Protein AF-A0A1X7TIE9-F1 (afdb_monomer_lite)

Structure (mmCIF, N/CA/C/O backbone):
data_AF-A0A1X7TIE9-F1
#
_entry.id   AF-A0A1X7TIE9-F1
#
loop_
_atom_site.group_PDB
_atom_site.id
_atom_site.type_symbol
_atom_site.label_atom_id
_atom_site.label_alt_id
_atom_site.label_comp_id
_atom_site.label_asym_id
_atom_site.label_entity_id
_atom_site.label_seq_id
_atom_site.pdbx_PDB_ins_code
_atom_site.Cartn_x
_atom_site.Cartn_y
_atom_site.Cartn_z
_atom_site.occupancy
_atom_site.B_iso_or_equiv
_atom_site.auth_seq_id
_atom_site.auth_comp_id
_atom_site.auth_asym_id
_atom_site.auth_atom_id
_atom_site.pdbx_PDB_model_num
ATOM 1 N N . MET A 1 1 ? 59.641 21.754 -3.558 1.00 53.19 1 MET A N 1
ATOM 2 C CA . MET A 1 1 ? 58.951 20.503 -3.156 1.00 53.19 1 MET A CA 1
ATOM 3 C C . MET A 1 1 ? 57.444 20.653 -2.911 1.00 53.19 1 MET A C 1
ATOM 5 O O . MET A 1 1 ? 56.717 19.746 -3.273 1.00 53.19 1 MET A O 1
ATOM 9 N N . ARG A 1 2 ? 56.920 21.772 -2.372 1.00 56.47 2 ARG A N 1
ATOM 10 C CA . ARG A 1 2 ? 55.459 21.944 -2.171 1.00 56.47 2 ARG A CA 1
ATOM 11 C C . ARG A 1 2 ? 54.635 22.122 -3.465 1.00 56.47 2 ARG A C 1
ATOM 13 O O . ARG A 1 2 ? 53.551 21.568 -3.560 1.00 56.47 2 ARG A O 1
ATOM 20 N N . ARG A 1 3 ? 55.144 22.830 -4.488 1.00 57.09 3 ARG A N 1
ATOM 21 C CA . ARG A 1 3 ? 54.420 23.076 -5.764 1.00 57.09 3 ARG A CA 1
ATOM 22 C C . ARG A 1 3 ? 54.223 21.818 -6.626 1.00 57.09 3 ARG A C 1
ATOM 24 O O . ARG A 1 3 ? 53.176 21.669 -7.242 1.00 57.09 3 ARG A O 1
ATOM 31 N N . THR A 1 4 ? 55.190 20.900 -6.624 1.00 56.81 4 THR A N 1
ATOM 32 C CA . THR A 1 4 ? 55.089 19.604 -7.323 1.00 56.81 4 THR A CA 1
ATOM 33 C C . THR A 1 4 ? 54.071 18.677 -6.655 1.00 56.81 4 THR A C 1
ATOM 35 O O . THR A 1 4 ? 53.399 17.915 -7.340 1.00 56.81 4 THR A O 1
ATOM 38 N N . PHE A 1 5 ? 53.890 18.806 -5.336 1.00 63.88 5 PHE A N 1
ATOM 39 C CA . PHE A 1 5 ? 52.891 18.059 -4.570 1.00 63.88 5 PHE A CA 1
ATOM 40 C C . PHE A 1 5 ? 51.453 18.477 -4.923 1.00 63.88 5 PHE A C 1
ATOM 42 O O . PHE A 1 5 ? 50.612 17.621 -5.171 1.00 63.88 5 PHE A O 1
ATOM 49 N N . TYR A 1 6 ? 51.181 19.786 -5.034 1.00 68.69 6 TYR A N 1
ATOM 50 C CA . TYR A 1 6 ? 49.866 20.294 -5.459 1.00 68.69 6 TYR A CA 1
ATOM 51 C C . TYR A 1 6 ? 49.535 19.945 -6.913 1.00 68.69 6 TYR A C 1
ATOM 53 O O . TYR A 1 6 ? 48.394 19.612 -7.218 1.00 68.69 6 TYR A O 1
ATOM 61 N N . SER A 1 7 ? 50.531 19.977 -7.804 1.00 70.69 7 SER A N 1
ATOM 62 C CA . SER A 1 7 ? 50.362 19.554 -9.199 1.00 70.69 7 SER A CA 1
ATOM 63 C C . SER A 1 7 ? 50.039 18.060 -9.311 1.00 70.69 7 SER A C 1
ATOM 65 O O . SER A 1 7 ? 49.149 17.698 -10.078 1.00 70.69 7 SER A O 1
ATOM 67 N N . GLY A 1 8 ? 50.690 17.208 -8.510 1.00 74.94 8 GLY A N 1
ATOM 68 C CA . GLY A 1 8 ? 50.363 15.782 -8.429 1.00 74.94 8 GLY A CA 1
ATOM 69 C C . GLY A 1 8 ? 48.968 15.525 -7.853 1.00 74.94 8 GLY A C 1
ATOM 70 O O . GLY A 1 8 ? 48.217 14.727 -8.405 1.00 74.94 8 GLY A O 1
ATOM 71 N N . LEU A 1 9 ? 48.578 16.252 -6.800 1.00 77.88 9 LEU A N 1
ATOM 72 C CA . LEU A 1 9 ? 47.252 16.135 -6.184 1.00 77.88 9 LEU A CA 1
ATOM 73 C C . LEU A 1 9 ? 46.127 16.543 -7.152 1.00 77.88 9 LEU A C 1
ATOM 75 O O . LEU A 1 9 ? 45.115 15.853 -7.251 1.00 77.88 9 LEU A O 1
ATOM 79 N N . LEU A 1 10 ? 46.322 17.634 -7.901 1.00 77.81 10 LEU A N 1
ATOM 80 C CA . LEU A 1 10 ? 45.382 18.090 -8.927 1.00 77.81 10 LEU A CA 1
ATOM 81 C C . LEU A 1 10 ? 45.243 17.073 -10.064 1.00 77.81 10 LEU A C 1
ATOM 83 O O . LEU A 1 10 ? 44.128 16.838 -10.518 1.00 77.81 10 LEU A O 1
ATOM 87 N N . LEU A 1 11 ? 46.339 16.430 -10.485 1.00 76.12 11 LEU A N 1
ATOM 88 C CA . LEU A 1 11 ? 46.313 15.379 -11.506 1.00 76.12 11 LEU A CA 1
ATOM 89 C C . LEU A 1 11 ? 45.543 14.134 -11.026 1.00 76.12 11 LEU A C 1
ATOM 91 O O . LEU A 1 11 ? 44.748 13.570 -11.776 1.00 76.12 11 LEU A O 1
ATOM 95 N N . VAL A 1 12 ? 45.732 13.733 -9.765 1.00 77.31 12 VAL A N 1
ATOM 96 C CA . VAL A 1 12 ? 45.018 12.600 -9.148 1.00 77.31 12 VAL A CA 1
ATOM 97 C C . VAL A 1 12 ? 43.523 12.897 -9.000 1.00 77.31 12 VAL A C 1
ATOM 99 O O . VAL A 1 12 ? 42.702 12.048 -9.342 1.00 77.31 12 VAL A O 1
ATOM 102 N N . LEU A 1 13 ? 43.149 14.108 -8.577 1.00 73.38 13 LEU A N 1
ATOM 103 C CA . LEU A 1 13 ? 41.749 14.557 -8.532 1.00 73.38 13 LEU A CA 1
ATOM 104 C C . LEU A 1 13 ? 41.106 14.585 -9.932 1.00 73.38 13 LEU A C 1
ATOM 106 O O . LEU A 1 13 ? 39.947 14.193 -10.094 1.00 73.38 13 LEU A O 1
ATOM 110 N N . TRP A 1 14 ? 41.862 14.974 -10.963 1.00 72.19 14 TRP A N 1
ATOM 111 C CA . TRP A 1 14 ? 41.403 14.947 -12.357 1.00 72.19 14 TRP A CA 1
ATOM 112 C C . TRP A 1 14 ? 41.161 13.520 -12.872 1.00 72.19 14 TRP A C 1
ATOM 114 O O . TRP A 1 14 ? 40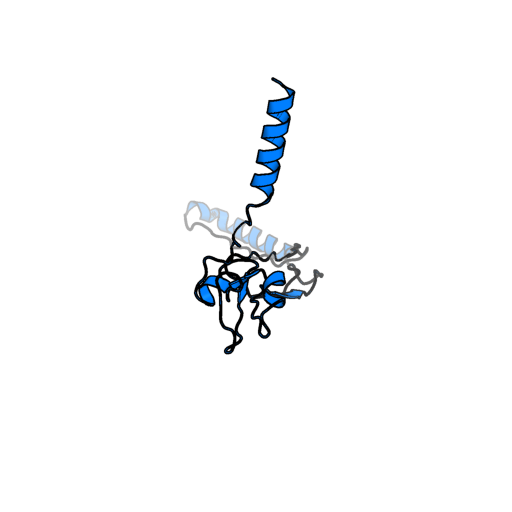.169 13.268 -13.557 1.00 72.19 14 TRP A O 1
ATOM 124 N N . LEU A 1 15 ? 42.032 12.572 -12.511 1.00 65.81 15 LEU A N 1
ATOM 125 C CA . LEU A 1 15 ? 41.890 11.155 -12.863 1.00 65.81 15 LEU A CA 1
ATOM 126 C C . LEU A 1 15 ? 40.741 10.479 -12.099 1.00 65.81 15 LEU A C 1
ATOM 128 O O . LEU A 1 15 ? 39.973 9.727 -12.698 1.00 65.81 15 LEU A O 1
ATOM 132 N N . ALA A 1 16 ? 40.559 10.792 -10.813 1.00 64.50 16 ALA A N 1
ATOM 133 C CA . ALA A 1 16 ? 39.455 10.267 -10.003 1.00 64.50 16 ALA A CA 1
ATOM 134 C C . ALA A 1 16 ? 38.075 10.717 -10.522 1.00 64.50 16 ALA A C 1
ATOM 136 O O . ALA A 1 16 ? 37.108 9.963 -10.454 1.00 64.50 16 ALA A O 1
ATOM 137 N N . SER A 1 17 ? 37.996 11.903 -11.137 1.00 60.62 17 SER A N 1
ATOM 138 C CA . SER A 1 17 ? 36.767 12.437 -11.749 1.00 60.62 17 SER A CA 1
ATOM 139 C C . SER A 1 17 ? 36.294 11.652 -12.987 1.00 60.62 17 SER A C 1
ATOM 141 O O . SER A 1 17 ? 35.183 11.866 -13.469 1.00 60.62 17 SER A O 1
ATOM 143 N N . LYS A 1 18 ? 37.130 10.764 -13.548 1.00 56.97 18 LYS A N 1
ATOM 144 C CA . LYS A 1 18 ? 36.823 9.981 -14.760 1.00 56.97 18 LYS A CA 1
ATOM 145 C C . LYS A 1 18 ? 36.290 8.575 -14.472 1.00 56.97 18 LYS A C 1
ATOM 147 O O . LYS A 1 18 ? 35.986 7.852 -15.423 1.00 56.97 18 LYS A O 1
ATOM 152 N N . ILE A 1 19 ? 36.139 8.180 -13.208 1.00 57.44 19 ILE A N 1
ATOM 153 C CA . ILE A 1 19 ? 35.517 6.900 -12.857 1.00 57.44 19 ILE A CA 1
ATOM 154 C C . ILE A 1 19 ? 34.011 7.026 -13.114 1.00 57.44 19 ILE A C 1
ATOM 156 O O . ILE A 1 19 ? 33.269 7.584 -12.309 1.00 57.44 19 ILE A O 1
ATOM 160 N N . LYS A 1 20 ? 33.547 6.521 -14.263 1.00 59.75 20 LYS A N 1
ATOM 161 C CA . LYS A 1 20 ? 32.115 6.290 -14.477 1.00 59.75 20 LYS A CA 1
ATOM 162 C C . LYS A 1 20 ? 31.693 5.181 -13.523 1.00 59.75 20 LYS A C 1
ATOM 164 O O . LYS A 1 20 ? 32.050 4.025 -13.736 1.00 59.75 20 LYS A O 1
ATOM 169 N N . ALA A 1 21 ? 30.962 5.543 -12.474 1.00 64.56 21 ALA A N 1
ATOM 170 C CA . ALA A 1 21 ? 30.274 4.566 -11.650 1.00 64.56 21 ALA A CA 1
ATOM 171 C C . ALA A 1 21 ? 29.378 3.718 -12.562 1.00 64.56 21 ALA A C 1
ATOM 173 O O . ALA A 1 21 ? 28.602 4.253 -13.358 1.00 64.56 21 ALA A O 1
ATOM 174 N N . GLN A 1 22 ? 29.547 2.400 -12.497 1.00 72.50 22 GLN A N 1
ATOM 175 C CA . GLN A 1 22 ? 28.665 1.477 -13.192 1.00 72.50 22 GLN A CA 1
ATOM 176 C C . GLN A 1 22 ? 27.265 1.585 -12.579 1.00 72.50 22 GLN A C 1
ATOM 178 O O . GLN A 1 22 ? 27.139 1.744 -11.363 1.00 72.50 22 GLN A O 1
ATOM 183 N N . SER A 1 23 ? 26.220 1.565 -13.412 1.00 83.62 23 SER A N 1
ATOM 184 C CA . SER A 1 23 ? 24.861 1.749 -12.911 1.00 83.62 23 SER A CA 1
ATOM 185 C C . SER A 1 23 ? 24.484 0.608 -11.960 1.00 83.62 23 SER A C 1
ATOM 187 O O . SER A 1 23 ? 24.849 -0.545 -12.211 1.00 83.62 23 SER A O 1
ATOM 189 N N . PRO A 1 24 ? 23.723 0.884 -10.886 1.00 86.69 24 PRO A N 1
ATOM 190 C CA . PRO A 1 24 ? 23.253 -0.157 -9.970 1.00 86.69 24 PRO A CA 1
ATOM 191 C C . PRO A 1 24 ? 22.340 -1.180 -10.669 1.00 86.69 24 PRO A C 1
ATOM 193 O O . PRO A 1 24 ? 22.178 -2.289 -10.179 1.00 86.69 24 PRO A O 1
ATOM 196 N N . CYS A 1 25 ? 21.796 -0.826 -11.839 1.00 91.50 25 CYS A N 1
ATOM 197 C CA . CYS A 1 25 ? 20.970 -1.674 -12.698 1.00 91.50 25 CYS A CA 1
ATOM 198 C C . CYS A 1 25 ? 21.776 -2.689 -13.531 1.00 91.50 25 CYS A C 1
ATOM 200 O O . CYS A 1 25 ? 21.204 -3.612 -14.104 1.00 91.50 25 CYS A O 1
ATOM 202 N N . SER A 1 26 ? 23.103 -2.528 -13.621 1.00 84.75 26 SER A N 1
ATOM 203 C CA . SER A 1 26 ? 23.963 -3.296 -14.534 1.00 84.75 26 SER A CA 1
ATOM 204 C C . SER A 1 26 ? 24.112 -4.783 -14.183 1.00 84.75 26 SER A C 1
ATOM 206 O O . SER A 1 26 ? 24.635 -5.542 -14.997 1.00 84.75 26 SER A O 1
ATOM 208 N N . SER A 1 27 ? 23.717 -5.202 -12.978 1.00 84.81 27 SER A N 1
ATOM 209 C CA . SER A 1 27 ? 23.809 -6.596 -12.523 1.00 84.81 27 SER A CA 1
ATOM 210 C C . SER A 1 27 ? 22.672 -7.481 -13.037 1.00 84.81 27 SER A C 1
ATOM 212 O O . SER A 1 27 ? 22.818 -8.701 -13.031 1.00 84.81 27 SER A O 1
ATOM 214 N N . ALA A 1 28 ? 21.561 -6.890 -13.488 1.00 91.56 28 ALA A N 1
ATOM 215 C CA . ALA A 1 28 ? 20.393 -7.625 -13.951 1.00 91.56 28 ALA A CA 1
ATOM 216 C C . ALA A 1 28 ? 20.537 -8.072 -15.411 1.00 91.56 28 ALA A C 1
ATOM 218 O O . ALA A 1 28 ? 20.766 -7.267 -16.319 1.00 91.56 28 ALA A O 1
ATOM 219 N N . THR A 1 29 ? 20.333 -9.364 -15.644 1.00 90.12 29 THR A N 1
ATOM 220 C CA . THR A 1 29 ? 20.353 -9.986 -16.976 1.00 90.12 29 THR A CA 1
ATOM 221 C C . THR A 1 29 ? 18.953 -10.308 -17.491 1.00 90.12 29 THR A C 1
ATOM 223 O O . THR A 1 29 ? 18.730 -10.341 -18.704 1.00 90.12 29 THR A O 1
ATOM 226 N N . THR A 1 30 ? 17.995 -10.488 -16.579 1.00 93.81 30 THR A N 1
ATOM 227 C CA . THR A 1 30 ? 16.586 -10.760 -16.885 1.00 93.81 30 THR A CA 1
ATOM 228 C C . THR A 1 30 ? 15.681 -9.596 -16.476 1.00 93.81 30 THR A C 1
ATOM 230 O O . THR A 1 30 ? 16.049 -8.749 -15.659 1.00 93.81 30 THR A O 1
ATOM 233 N N . CYS A 1 31 ? 14.466 -9.552 -17.035 1.00 93.25 31 CYS A N 1
ATOM 234 C CA . CYS A 1 31 ? 13.475 -8.532 -16.681 1.00 93.25 31 CYS A CA 1
ATOM 235 C C . CYS A 1 31 ? 13.105 -8.585 -15.188 1.00 93.25 31 CYS A C 1
ATOM 237 O O . CYS A 1 31 ? 13.123 -7.556 -14.523 1.00 93.25 31 CYS A O 1
ATOM 239 N N . ASN A 1 32 ? 12.882 -9.782 -14.635 1.00 92.19 32 ASN A N 1
ATOM 240 C CA . ASN A 1 32 ? 12.536 -9.962 -13.222 1.00 92.19 32 ASN A CA 1
ATOM 241 C C . ASN A 1 32 ? 13.644 -9.485 -12.273 1.00 92.19 32 ASN A C 1
ATOM 243 O O . ASN A 1 32 ? 13.347 -8.828 -11.278 1.00 92.19 32 ASN A O 1
ATOM 247 N N . GLU A 1 33 ? 14.912 -9.763 -12.593 1.00 93.12 33 GLU A N 1
ATOM 248 C CA . GLU A 1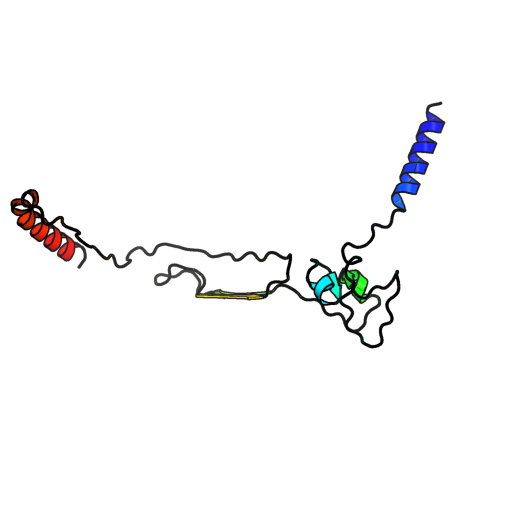 33 ? 16.049 -9.215 -11.841 1.00 93.12 33 GLU A CA 1
ATOM 249 C C . GLU A 1 33 ? 16.063 -7.686 -11.901 1.00 93.12 33 GLU A C 1
ATOM 251 O O . GLU A 1 33 ? 16.272 -7.034 -10.883 1.00 93.12 33 GLU A O 1
ATOM 256 N N . CYS A 1 34 ? 15.781 -7.104 -13.070 1.00 93.94 34 CYS A N 1
ATOM 257 C CA . CYS A 1 34 ? 15.740 -5.654 -13.242 1.00 93.94 34 CYS A CA 1
ATOM 258 C C . CYS A 1 34 ? 14.624 -4.999 -12.415 1.00 93.94 34 CYS A C 1
ATOM 260 O O . CYS A 1 34 ? 14.841 -3.974 -11.766 1.00 93.94 34 CYS A O 1
ATOM 262 N N . TYR A 1 35 ? 13.434 -5.604 -12.397 1.00 92.19 35 TYR A N 1
ATOM 263 C CA . TYR A 1 35 ? 12.294 -5.108 -11.627 1.00 92.19 35 TYR A CA 1
ATOM 264 C C . TYR A 1 35 ? 12.530 -5.158 -10.115 1.00 92.19 35 TYR A C 1
ATOM 266 O O . TYR A 1 35 ? 11.976 -4.338 -9.387 1.00 92.19 35 TYR A O 1
ATOM 274 N N . ALA A 1 36 ? 13.371 -6.076 -9.638 1.00 90.81 36 ALA A N 1
ATOM 275 C CA . ALA A 1 36 ? 13.733 -6.165 -8.226 1.00 90.81 36 ALA A CA 1
ATOM 276 C C . ALA A 1 36 ? 14.704 -5.065 -7.766 1.00 90.81 36 ALA A C 1
ATOM 278 O O . ALA A 1 36 ? 14.892 -4.885 -6.563 1.00 90.81 36 ALA A O 1
ATOM 279 N N . ILE A 1 37 ? 15.321 -4.330 -8.699 1.00 91.00 37 ILE A N 1
ATOM 280 C CA . ILE A 1 37 ? 16.235 -3.232 -8.381 1.00 91.00 37 ILE A CA 1
ATOM 281 C C . ILE A 1 37 ? 15.448 -1.912 -8.400 1.00 91.00 37 ILE A C 1
ATOM 283 O O . ILE A 1 37 ? 14.879 -1.561 -9.441 1.00 91.00 37 ILE A O 1
ATOM 287 N N . PRO A 1 38 ? 15.413 -1.151 -7.291 1.00 89.00 38 PRO A N 1
ATOM 288 C CA . PRO A 1 38 ? 14.746 0.149 -7.245 1.00 89.00 38 PRO A CA 1
ATOM 289 C C . PRO A 1 38 ? 15.306 1.133 -8.281 1.00 89.00 38 PRO A C 1
ATOM 291 O O . PRO A 1 38 ? 16.508 1.145 -8.550 1.00 89.00 38 PRO A O 1
ATOM 294 N N . ASN A 1 39 ? 14.449 1.999 -8.830 1.00 89.00 39 ASN A N 1
ATOM 295 C CA . ASN A 1 39 ? 14.785 3.031 -9.831 1.00 89.00 39 ASN A CA 1
ATOM 296 C C . ASN A 1 39 ? 15.295 2.534 -11.204 1.00 89.00 39 ASN A C 1
ATOM 298 O O . ASN A 1 39 ? 15.620 3.355 -12.071 1.00 89.00 39 ASN A O 1
ATOM 302 N N . CYS A 1 40 ? 15.353 1.222 -11.434 1.00 92.94 40 CYS A N 1
ATOM 303 C CA . CYS A 1 40 ? 15.695 0.649 -12.735 1.00 92.94 40 CYS A CA 1
ATOM 304 C C . CYS A 1 40 ? 14.445 0.436 -13.596 1.00 92.94 40 CYS A C 1
ATOM 306 O O . CYS A 1 40 ? 13.354 0.181 -13.090 1.00 92.94 40 CYS A O 1
ATOM 308 N N . ALA A 1 41 ? 14.599 0.492 -14.909 1.00 94.94 41 ALA A N 1
ATOM 309 C CA . ALA A 1 41 ? 13.558 0.180 -15.876 1.00 94.94 41 ALA A CA 1
ATOM 310 C C . ALA A 1 41 ? 14.095 -0.814 -16.911 1.00 94.94 41 ALA A C 1
ATOM 312 O O . ALA A 1 41 ? 15.310 -0.963 -17.079 1.00 94.94 41 ALA A O 1
ATOM 313 N N . TRP A 1 42 ? 13.188 -1.500 -17.598 1.00 96.00 42 TRP A N 1
ATOM 314 C CA . TRP A 1 42 ? 13.518 -2.532 -18.573 1.00 96.00 42 TRP A CA 1
ATOM 315 C C . TRP A 1 42 ? 13.127 -2.115 -19.989 1.00 96.00 42 TRP A C 1
ATOM 317 O O . TRP A 1 42 ? 12.038 -1.599 -20.229 1.00 96.00 42 TRP A O 1
ATOM 327 N N . CYS A 1 43 ? 14.004 -2.369 -20.957 1.00 96.12 43 CYS A N 1
ATOM 328 C CA . CYS A 1 43 ? 13.685 -2.218 -22.368 1.00 96.12 43 CYS A CA 1
ATOM 329 C C . CYS A 1 43 ? 13.009 -3.484 -22.902 1.00 96.12 43 CYS A C 1
ATOM 331 O O . CYS A 1 43 ? 13.678 -4.490 -23.173 1.00 96.12 43 CYS A O 1
ATOM 333 N N . ALA A 1 44 ? 11.694 -3.412 -23.096 1.00 96.06 44 ALA A N 1
ATOM 334 C CA . ALA A 1 44 ? 10.860 -4.500 -23.605 1.00 96.06 44 ALA A CA 1
ATOM 335 C C . ALA A 1 44 ? 10.766 -4.536 -25.140 1.00 96.06 44 ALA A C 1
ATOM 337 O O . ALA A 1 44 ? 10.134 -5.425 -25.711 1.00 96.06 44 ALA A O 1
ATOM 338 N N . ASP A 1 45 ? 11.425 -3.597 -25.827 1.00 95.38 45 ASP A N 1
ATOM 339 C CA . ASP A 1 45 ? 11.483 -3.574 -27.286 1.00 95.38 45 ASP A CA 1
ATOM 340 C C . ASP A 1 45 ? 12.142 -4.867 -27.804 1.00 95.38 45 ASP A C 1
ATOM 342 O O . ASP A 1 45 ? 13.296 -5.198 -27.491 1.00 95.38 45 ASP A O 1
ATOM 346 N N . ARG A 1 46 ? 11.380 -5.633 -28.588 1.00 93.25 46 ARG A N 1
ATOM 347 C CA . ARG A 1 46 ? 11.817 -6.915 -29.157 1.00 93.25 46 ARG A CA 1
ATOM 348 C C . ARG A 1 46 ? 12.925 -6.734 -30.192 1.00 93.25 46 ARG A C 1
ATOM 350 O O . ARG A 1 46 ? 13.758 -7.623 -30.329 1.00 93.25 46 ARG A O 1
ATOM 357 N N . ASN A 1 47 ? 12.966 -5.582 -30.859 1.00 93.31 47 ASN A N 1
ATOM 358 C CA . ASN A 1 47 ? 13.957 -5.252 -31.884 1.00 93.31 47 ASN A CA 1
ATOM 359 C C . ASN A 1 47 ? 15.204 -4.569 -31.302 1.00 93.31 47 ASN A C 1
ATOM 361 O O . ASN A 1 47 ? 16.124 -4.213 -32.036 1.00 93.31 47 ASN A O 1
ATOM 365 N N . PHE A 1 48 ? 15.247 -4.368 -29.984 1.00 93.06 48 PHE A N 1
ATOM 366 C CA . PHE A 1 48 ? 16.396 -3.776 -29.319 1.00 93.06 48 PHE A CA 1
ATOM 367 C C . PHE A 1 48 ? 17.542 -4.784 -29.155 1.00 93.06 48 PHE A C 1
ATOM 369 O O . PHE A 1 48 ? 17.358 -5.891 -28.649 1.00 93.06 48 PHE A O 1
ATOM 376 N N . PHE A 1 49 ? 18.757 -4.377 -29.520 1.00 93.06 49 PHE A N 1
ATOM 377 C CA . PHE A 1 49 ? 19.964 -5.188 -29.363 1.00 93.06 49 PHE A CA 1
ATOM 378 C C . PHE A 1 49 ? 20.838 -4.610 -28.239 1.00 93.06 49 PHE A C 1
ATOM 380 O O . PHE A 1 49 ? 21.469 -3.567 -28.447 1.00 93.06 49 PHE A O 1
ATOM 387 N N . PRO A 1 50 ? 20.879 -5.245 -27.049 1.00 91.50 50 PRO A N 1
ATOM 388 C CA . PRO A 1 50 ? 21.636 -4.717 -25.923 1.00 91.50 50 PRO A CA 1
ATOM 389 C C . PRO A 1 50 ? 23.142 -4.740 -26.176 1.00 91.50 50 PRO A C 1
ATOM 391 O O . PRO A 1 50 ? 23.690 -5.692 -26.730 1.00 91.50 50 PRO A O 1
ATOM 394 N N . THR A 1 51 ? 23.828 -3.707 -25.699 1.00 90.44 51 THR A N 1
ATOM 395 C CA . THR A 1 51 ? 25.296 -3.636 -25.669 1.00 90.44 51 THR A CA 1
ATOM 396 C C . THR A 1 51 ? 25.772 -3.270 -24.268 1.00 90.44 51 THR A C 1
ATOM 398 O O . THR A 1 51 ? 24.981 -2.835 -23.437 1.00 90.44 51 THR A O 1
ATOM 401 N N . LYS A 1 52 ? 27.082 -3.361 -23.997 1.00 86.75 52 LYS A N 1
ATOM 402 C CA . LYS A 1 52 ? 27.647 -2.936 -22.699 1.00 86.75 52 LYS A CA 1
ATOM 403 C C . LYS A 1 52 ? 27.317 -1.482 -22.329 1.00 86.75 52 LYS A C 1
ATOM 405 O O . LYS A 1 52 ? 27.280 -1.158 -21.153 1.00 86.75 52 LYS A O 1
ATOM 410 N N . MET A 1 53 ? 27.114 -0.610 -23.322 1.00 88.38 53 MET A N 1
ATOM 411 C CA . MET A 1 53 ? 26.772 0.805 -23.107 1.00 88.38 53 MET A CA 1
ATOM 412 C C . MET A 1 53 ? 25.266 1.078 -23.154 1.00 88.38 53 MET A C 1
ATOM 414 O O . MET A 1 53 ? 24.835 2.151 -22.746 1.00 88.38 53 MET A O 1
ATOM 418 N N . ARG A 1 54 ? 24.483 0.142 -23.699 1.00 91.31 54 ARG A N 1
ATOM 419 C CA . ARG A 1 54 ? 23.024 0.221 -23.824 1.00 91.31 54 ARG A CA 1
ATOM 420 C C . ARG A 1 54 ? 22.420 -1.112 -23.372 1.00 91.31 54 ARG A C 1
ATOM 422 O O . ARG A 1 54 ? 21.990 -1.895 -24.224 1.00 91.31 54 ARG A O 1
ATOM 429 N N . PRO A 1 55 ? 22.493 -1.440 -22.070 1.00 93.88 55 PRO A N 1
ATOM 430 C CA . PRO A 1 55 ? 21.867 -2.645 -21.538 1.00 93.88 55 PRO A CA 1
ATOM 431 C C . PRO A 1 55 ? 20.337 -2.544 -21.618 1.00 93.88 55 PRO A C 1
ATOM 433 O O . PRO A 1 55 ? 19.778 -1.471 -21.826 1.00 93.88 55 PRO A O 1
ATOM 436 N N . ARG A 1 56 ? 19.637 -3.675 -21.458 1.00 95.00 56 ARG A N 1
ATOM 437 C CA . ARG A 1 56 ? 18.166 -3.667 -21.356 1.00 95.00 56 ARG A CA 1
ATOM 438 C C . ARG A 1 56 ? 17.678 -3.126 -20.015 1.00 95.00 56 ARG A C 1
ATOM 440 O O . ARG A 1 56 ? 16.618 -2.517 -19.989 1.00 95.00 56 ARG A O 1
ATOM 447 N N . CYS A 1 57 ? 18.426 -3.354 -18.937 1.00 95.44 57 CYS A N 1
ATOM 448 C CA . CYS A 1 57 ? 18.127 -2.815 -17.617 1.00 95.44 57 CYS A CA 1
ATOM 449 C C . CYS A 1 57 ? 18.971 -1.567 -17.360 1.00 95.44 57 CYS A C 1
ATOM 451 O O . CYS A 1 57 ? 20.199 -1.650 -17.357 1.00 95.44 57 CYS A O 1
ATOM 453 N N . GLU A 1 58 ? 18.333 -0.422 -17.143 1.00 95.06 58 GLU A N 1
ATOM 454 C CA . GLU A 1 58 ? 19.030 0.827 -16.825 1.00 95.06 58 GLU A CA 1
ATOM 455 C C . GLU A 1 58 ? 18.117 1.780 -16.049 1.00 95.06 58 GLU A C 1
ATOM 457 O O . GLU A 1 58 ? 16.897 1.626 -16.041 1.00 95.06 58 GLU A O 1
ATOM 462 N N . ILE A 1 59 ? 18.700 2.787 -15.402 1.00 92.94 59 ILE A N 1
ATOM 463 C CA . ILE A 1 59 ? 17.968 3.874 -14.751 1.00 92.94 59 ILE A CA 1
ATOM 464 C C . ILE A 1 59 ? 16.976 4.494 -15.743 1.00 92.94 59 ILE A C 1
ATOM 466 O O . ILE A 1 59 ? 17.354 4.866 -16.861 1.00 92.94 59 ILE A O 1
ATOM 470 N N . ARG A 1 60 ? 15.723 4.670 -15.302 1.00 88.62 60 ARG A N 1
ATOM 471 C CA . ARG A 1 60 ? 14.590 5.158 -16.113 1.00 88.62 60 ARG A CA 1
ATOM 472 C C . ARG A 1 60 ? 14.955 6.321 -17.046 1.00 88.62 60 ARG A C 1
ATOM 474 O O . ARG A 1 60 ? 14.697 6.247 -18.241 1.00 88.62 60 ARG A O 1
ATOM 481 N N . GLY A 1 61 ? 15.578 7.377 -16.516 1.00 88.25 61 GLY A N 1
ATOM 482 C CA . GLY A 1 61 ? 15.897 8.586 -17.291 1.00 88.25 61 GLY A CA 1
ATOM 483 C C . GLY A 1 61 ? 16.986 8.406 -18.357 1.00 88.25 61 GLY A C 1
ATOM 484 O O . GLY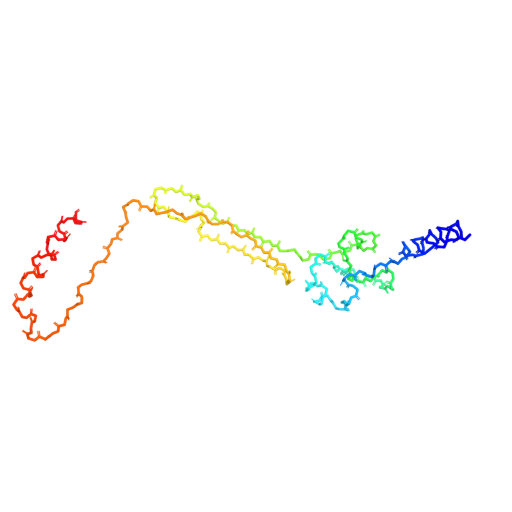 A 1 61 ? 17.011 9.140 -19.341 1.00 88.25 61 GLY A O 1
ATOM 485 N N . ILE A 1 62 ? 17.883 7.430 -18.189 1.00 92.06 62 ILE A N 1
ATOM 486 C CA . ILE A 1 62 ? 18.909 7.104 -19.189 1.00 92.06 62 ILE A CA 1
ATOM 487 C C . ILE A 1 62 ? 18.304 6.189 -20.255 1.00 92.06 62 ILE A C 1
ATOM 489 O O . ILE A 1 62 ? 18.526 6.396 -21.449 1.00 92.06 62 ILE A O 1
ATOM 493 N N . LEU A 1 63 ? 17.515 5.201 -19.833 1.00 92.62 63 LEU A N 1
ATOM 494 C CA . LEU A 1 63 ? 16.923 4.192 -20.706 1.00 92.62 63 LEU A CA 1
ATOM 495 C C . LEU A 1 63 ? 16.039 4.806 -21.806 1.00 92.62 63 LEU A C 1
ATOM 497 O O . LEU A 1 63 ? 16.078 4.363 -22.954 1.00 92.62 63 LEU A O 1
ATOM 501 N N . THR A 1 64 ? 15.315 5.886 -21.491 1.00 90.31 64 THR A N 1
ATOM 502 C CA . THR A 1 64 ? 14.470 6.626 -22.447 1.00 90.31 64 THR A CA 1
ATOM 503 C C . THR A 1 64 ? 15.241 7.263 -23.606 1.00 90.31 64 THR A C 1
ATOM 505 O O . THR A 1 64 ? 14.631 7.649 -24.596 1.00 90.31 64 THR A O 1
ATOM 508 N N . SER A 1 65 ? 16.572 7.381 -23.523 1.00 93.06 65 SER A N 1
ATOM 509 C CA . SER A 1 65 ? 17.388 7.946 -24.610 1.00 93.06 65 SER A CA 1
ATOM 510 C C . SER A 1 65 ? 17.658 6.971 -25.761 1.00 93.06 65 SER A C 1
ATOM 512 O O . SER A 1 65 ? 18.068 7.401 -26.838 1.00 93.06 65 SER A O 1
ATOM 514 N N . TYR A 1 66 ? 17.462 5.664 -25.550 1.00 92.88 66 TYR A N 1
ATOM 515 C CA . TYR A 1 66 ? 17.800 4.646 -26.550 1.00 92.88 66 TYR A CA 1
ATOM 516 C C . TYR A 1 66 ? 16.830 3.461 -26.641 1.00 92.88 66 TYR A C 1
ATOM 518 O O . TYR A 1 66 ? 17.062 2.572 -27.463 1.00 92.88 66 TYR A O 1
ATOM 526 N N . CYS A 1 67 ? 15.777 3.421 -25.824 1.00 94.50 67 CYS A N 1
ATOM 527 C CA . CYS A 1 67 ? 14.743 2.392 -25.870 1.00 94.50 67 CYS A CA 1
ATOM 528 C C . CYS A 1 67 ? 13.371 3.002 -26.188 1.00 94.50 67 CYS A C 1
ATOM 530 O O . CYS A 1 67 ? 12.961 3.964 -25.543 1.00 94.50 67 CYS A O 1
ATOM 532 N N . ASN A 1 68 ? 12.646 2.407 -27.142 1.00 93.19 68 ASN A N 1
ATOM 533 C CA . ASN A 1 68 ? 11.316 2.876 -27.551 1.00 93.19 68 ASN A CA 1
ATOM 534 C C . ASN A 1 68 ? 10.188 2.337 -26.660 1.00 93.19 68 ASN A C 1
ATOM 536 O O . ASN A 1 68 ? 9.179 3.006 -26.462 1.00 93.19 68 ASN A O 1
ATOM 540 N N . VAL A 1 69 ? 10.347 1.114 -26.144 1.00 95.31 69 VAL A N 1
ATOM 541 C CA . VAL A 1 69 ? 9.341 0.421 -25.329 1.00 95.31 69 VAL A CA 1
ATOM 542 C C . VAL A 1 69 ? 9.929 0.182 -23.946 1.00 95.31 69 VAL A C 1
ATOM 544 O O . VAL A 1 69 ? 10.594 -0.827 -23.701 1.00 95.31 69 VAL A O 1
ATOM 547 N N . VAL A 1 70 ? 9.731 1.157 -23.063 1.00 95.00 70 VAL A N 1
ATOM 548 C CA . VAL A 1 70 ? 10.220 1.116 -21.684 1.00 95.00 70 VAL A CA 1
ATOM 549 C C . VAL A 1 70 ? 9.130 0.566 -20.773 1.00 95.00 70 VAL A C 1
ATOM 551 O O . VAL A 1 70 ? 8.052 1.145 -20.664 1.00 95.00 70 VAL A O 1
ATOM 554 N N . GLU A 1 71 ? 9.439 -0.528 -20.090 1.00 94.69 71 GLU A N 1
ATOM 555 C CA . GLU A 1 71 ? 8.647 -1.056 -18.989 1.00 94.69 71 GLU A CA 1
ATOM 556 C C . GLU A 1 71 ? 9.252 -0.599 -17.671 1.00 94.69 71 GLU A C 1
ATOM 558 O O . GLU A 1 71 ? 10.382 -0.944 -17.314 1.00 94.69 71 GLU A O 1
ATOM 563 N N . ASP A 1 72 ? 8.474 0.183 -16.941 1.00 92.12 72 ASP A N 1
ATOM 564 C CA . ASP A 1 72 ? 8.866 0.710 -15.650 1.00 92.12 72 ASP A CA 1
ATOM 565 C C . ASP A 1 72 ? 7.802 0.357 -14.610 1.00 92.12 72 ASP A C 1
ATOM 567 O O . ASP A 1 72 ? 6.724 0.953 -14.571 1.00 92.12 72 ASP A O 1
ATOM 571 N N . ILE A 1 73 ? 8.099 -0.659 -13.795 1.00 90.62 73 ILE A N 1
ATOM 572 C CA . ILE A 1 73 ? 7.212 -1.102 -12.721 1.00 90.62 73 ILE A CA 1
ATOM 573 C C . ILE A 1 73 ? 7.325 -0.104 -11.580 1.00 90.62 73 ILE A C 1
ATOM 575 O O . ILE A 1 73 ? 8.366 -0.001 -10.944 1.00 90.62 73 ILE A O 1
ATOM 579 N N . GLN A 1 74 ? 6.251 0.621 -11.311 1.00 88.44 74 GLN A N 1
ATOM 580 C CA . GLN A 1 74 ? 6.208 1.609 -10.243 1.00 88.44 74 GLN A CA 1
ATOM 581 C C . GLN A 1 74 ? 5.261 1.128 -9.152 1.00 88.44 74 GLN A C 1
ATOM 583 O O . GLN A 1 74 ? 4.180 0.604 -9.438 1.00 88.44 74 GLN A O 1
ATOM 588 N N . SER A 1 75 ? 5.662 1.314 -7.899 1.00 93.00 75 SER A N 1
ATOM 589 C CA . SER A 1 75 ? 4.742 1.125 -6.786 1.00 93.00 75 SER A CA 1
ATOM 590 C C . SER A 1 75 ? 3.588 2.130 -6.886 1.00 93.00 75 SER A C 1
ATOM 592 O O . SER A 1 75 ? 3.789 3.291 -7.243 1.00 93.00 75 SER A O 1
ATOM 594 N N . SER A 1 76 ? 2.371 1.707 -6.560 1.00 93.06 76 SER A N 1
ATOM 595 C CA . SER A 1 76 ? 1.197 2.577 -6.528 1.00 93.06 76 SER A CA 1
ATOM 596 C C . SER A 1 76 ? 0.279 2.216 -5.370 1.00 93.06 76 SER A C 1
ATOM 598 O O . SER A 1 76 ? 0.185 1.063 -4.954 1.00 93.06 76 SER A O 1
ATOM 600 N N . THR A 1 77 ? -0.407 3.226 -4.855 1.00 95.06 77 THR A N 1
ATOM 601 C CA . THR A 1 77 ? -1.309 3.102 -3.716 1.00 95.06 77 THR A CA 1
ATOM 602 C C . THR A 1 77 ? -2.619 3.786 -4.066 1.00 95.06 77 THR A C 1
ATOM 604 O O . THR A 1 77 ? -2.625 4.913 -4.558 1.00 95.06 77 THR A O 1
ATOM 607 N N . THR A 1 78 ? -3.730 3.125 -3.775 1.00 94.94 78 THR A N 1
ATOM 608 C CA . THR A 1 78 ? -5.076 3.692 -3.838 1.00 94.94 78 THR A CA 1
ATOM 609 C C . THR A 1 78 ? -5.703 3.576 -2.457 1.00 94.94 78 THR A C 1
ATOM 611 O O . THR A 1 78 ? -5.751 2.481 -1.898 1.00 94.94 78 THR A O 1
ATOM 614 N N . LEU A 1 79 ? -6.147 4.702 -1.902 1.00 93.88 79 LEU A N 1
ATOM 615 C CA . LEU A 1 79 ? -6.824 4.773 -0.610 1.00 93.88 79 LEU A CA 1
ATOM 616 C C . LEU A 1 79 ? -8.285 5.147 -0.828 1.00 93.88 79 LEU A C 1
ATOM 618 O O . LEU A 1 79 ? -8.577 6.086 -1.567 1.00 93.88 79 LEU A O 1
ATOM 622 N N . GLU A 1 80 ? -9.186 4.433 -0.165 1.00 94.31 80 GLU A N 1
ATOM 623 C CA . GLU A 1 80 ? -10.573 4.862 -0.013 1.00 94.31 80 GLU A CA 1
ATOM 624 C C . GLU A 1 80 ? -10.684 5.654 1.290 1.00 94.31 80 GLU A C 1
ATOM 626 O O . GLU A 1 80 ? -10.777 5.092 2.386 1.00 94.31 80 GLU A O 1
ATOM 631 N N . GLU A 1 81 ? -10.595 6.978 1.161 1.00 91.31 81 GLU A N 1
ATOM 632 C CA . GLU A 1 81 ? -10.701 7.917 2.272 1.00 91.31 81 GLU A CA 1
ATOM 633 C C . GLU A 1 81 ? -12.166 8.263 2.536 1.00 91.31 81 GLU A C 1
ATOM 635 O O . GLU A 1 81 ? -12.862 8.787 1.669 1.00 91.31 81 GLU A O 1
ATOM 640 N N . ASN A 1 82 ? -12.615 8.026 3.767 1.00 86.81 82 ASN A N 1
ATOM 641 C CA . ASN A 1 82 ? -13.929 8.477 4.236 1.00 86.81 82 ASN A CA 1
ATOM 642 C C . ASN A 1 82 ? -13.815 9.709 5.150 1.00 86.81 82 ASN A C 1
ATOM 644 O O . ASN A 1 82 ? -14.826 10.242 5.607 1.00 86.81 82 ASN A O 1
ATOM 648 N N . GLY A 1 83 ? -12.583 10.154 5.438 1.00 84.19 83 GLY A N 1
ATOM 649 C CA . GLY A 1 83 ? -12.299 11.190 6.429 1.00 84.19 83 GLY A CA 1
ATOM 650 C C . GLY A 1 83 ? -12.615 10.729 7.853 1.00 84.19 83 GLY A C 1
ATOM 651 O O . GLY A 1 83 ? -13.020 9.593 8.070 1.00 84.19 83 GLY A O 1
ATOM 652 N N . LEU A 1 84 ? -12.410 11.598 8.842 1.00 88.50 84 LEU A N 1
ATOM 653 C CA . LEU A 1 84 ? -12.895 11.370 10.207 1.00 88.50 84 LEU A CA 1
ATOM 654 C C . LEU A 1 84 ? -14.184 12.166 10.420 1.00 88.50 84 LEU A C 1
ATOM 656 O O . LEU A 1 84 ? -14.213 13.376 10.195 1.00 88.50 84 LEU A O 1
ATOM 660 N N . ASN A 1 85 ? -15.227 11.501 10.895 1.00 84.44 85 ASN A N 1
ATOM 661 C CA . ASN A 1 85 ? -16.540 12.051 11.201 1.00 84.44 85 ASN A CA 1
ATOM 662 C C . ASN A 1 85 ? -17.028 11.528 12.569 1.00 84.44 85 ASN A C 1
ATOM 664 O O . ASN A 1 85 ? -16.239 10.992 13.353 1.00 84.44 85 ASN A O 1
ATOM 668 N N . SER A 1 86 ? -18.284 11.795 12.930 1.00 82.31 86 SER A N 1
ATOM 669 C CA . SER A 1 86 ? -18.862 11.361 14.213 1.00 82.31 86 SER A CA 1
ATOM 670 C C . SER A 1 86 ? -19.002 9.843 14.338 1.00 82.31 86 SER A C 1
ATOM 672 O O . SER A 1 86 ? -18.988 9.331 15.455 1.00 82.31 86 SER A O 1
ATOM 674 N N . ASP A 1 87 ? -19.095 9.146 13.209 1.00 81.88 87 ASP A N 1
ATOM 675 C CA . ASP A 1 87 ? -19.542 7.759 13.111 1.00 81.88 87 ASP A CA 1
ATOM 676 C C . ASP A 1 87 ? -18.393 6.804 12.752 1.00 81.88 87 ASP A C 1
ATOM 678 O O . ASP A 1 87 ? -18.537 5.587 12.862 1.00 81.88 87 ASP A O 1
ATOM 682 N N . ASN A 1 88 ? -17.230 7.327 12.349 1.00 86.69 88 ASN A N 1
ATOM 683 C CA . ASN A 1 88 ? -16.046 6.535 12.053 1.00 86.69 88 ASN A CA 1
ATOM 684 C C . ASN A 1 88 ? -14.823 6.958 12.882 1.00 86.69 88 ASN A C 1
ATOM 686 O O . ASN A 1 88 ? -14.559 8.127 13.162 1.00 86.69 88 ASN A O 1
ATOM 690 N N . GLN A 1 89 ? -14.045 5.952 13.277 1.00 90.88 89 GLN A N 1
ATOM 691 C CA . GLN A 1 89 ? -12.826 6.140 14.064 1.00 90.88 89 GLN A CA 1
ATOM 692 C C . GLN A 1 89 ? -11.559 6.140 13.211 1.00 90.88 89 GLN A C 1
ATOM 694 O O . GLN A 1 89 ? -10.507 6.549 13.690 1.00 90.88 89 GLN A O 1
ATOM 699 N N . ILE A 1 90 ? -11.636 5.670 11.964 1.00 93.44 90 ILE A N 1
ATOM 700 C CA . ILE A 1 90 ? -10.495 5.477 11.066 1.00 93.44 90 ILE A CA 1
ATOM 701 C C . ILE A 1 90 ? -10.766 6.255 9.777 1.00 93.44 90 ILE A C 1
ATOM 703 O O . ILE A 1 90 ? -11.840 6.153 9.193 1.00 93.44 90 ILE A O 1
ATOM 707 N N . SER A 1 91 ? -9.776 7.033 9.343 1.00 93.19 91 SER A N 1
ATOM 708 C CA . SER A 1 91 ? -9.854 7.919 8.164 1.00 93.19 91 SER A CA 1
ATOM 709 C C . SER A 1 91 ? -9.985 7.211 6.806 1.00 93.19 91 SER A C 1
ATOM 711 O O . SER A 1 91 ? -10.401 7.842 5.833 1.00 93.19 91 SER A O 1
ATOM 713 N N . ILE A 1 92 ? -9.654 5.918 6.737 1.00 94.44 92 ILE A N 1
ATOM 714 C CA . ILE A 1 92 ? -9.723 5.090 5.525 1.00 94.44 92 ILE A CA 1
ATOM 715 C C . ILE A 1 92 ? -10.593 3.851 5.760 1.00 94.44 92 ILE A C 1
ATOM 717 O O . ILE A 1 92 ? -10.578 3.291 6.856 1.00 94.44 92 ILE A O 1
ATOM 721 N N . SER A 1 93 ? -11.324 3.399 4.739 1.00 92.19 93 SER A N 1
ATOM 722 C CA . SER A 1 93 ? -12.004 2.088 4.750 1.00 92.19 93 SER A CA 1
ATOM 723 C C . SER A 1 93 ? -11.174 0.989 4.114 1.00 92.19 93 SER A C 1
ATOM 725 O O . SER A 1 93 ? -11.252 -0.162 4.536 1.00 92.19 93 SER A O 1
ATOM 727 N N . SER A 1 94 ? -10.406 1.321 3.079 1.00 94.69 94 SER A N 1
ATOM 728 C CA . SER A 1 94 ? -9.620 0.338 2.349 1.00 94.69 94 SER A CA 1
ATOM 729 C C . SER A 1 94 ? -8.363 0.959 1.745 1.00 94.69 94 SER A C 1
ATOM 731 O O . SER A 1 94 ? -8.276 2.167 1.503 1.00 94.69 94 SER A O 1
ATOM 733 N N . ALA A 1 95 ? -7.363 0.109 1.528 1.00 95.12 95 ALA A N 1
ATOM 734 C CA . ALA A 1 95 ? -6.119 0.466 0.871 1.00 95.12 95 ALA A CA 1
ATOM 735 C C . ALA A 1 95 ? -5.738 -0.643 -0.110 1.00 95.12 95 ALA A C 1
ATOM 737 O O . ALA A 1 95 ? -5.636 -1.812 0.269 1.00 95.12 95 ALA A O 1
ATOM 738 N N . LYS A 1 96 ? -5.493 -0.277 -1.367 1.00 96.19 96 LYS A N 1
ATOM 739 C CA . LYS A 1 96 ? -4.951 -1.165 -2.396 1.00 96.19 96 LYS A CA 1
ATOM 740 C C . LYS A 1 96 ? -3.539 -0.718 -2.739 1.00 96.19 96 LYS A C 1
ATOM 742 O O . LYS A 1 96 ? -3.348 0.385 -3.240 1.00 96.19 96 LYS A O 1
ATOM 747 N N . VAL A 1 97 ? -2.558 -1.574 -2.469 1.00 94.94 97 VAL A N 1
ATOM 748 C CA . VAL A 1 97 ? -1.137 -1.270 -2.680 1.00 94.94 97 VAL A CA 1
ATOM 749 C C . VAL A 1 97 ? -0.554 -2.248 -3.689 1.00 94.94 97 VAL A C 1
ATOM 751 O O . VAL A 1 97 ? -0.579 -3.459 -3.478 1.00 94.94 97 VAL A O 1
ATOM 754 N N . TYR A 1 98 ? -0.005 -1.716 -4.773 1.00 93.94 98 TYR A N 1
ATOM 755 C CA . TYR A 1 98 ? 0.885 -2.428 -5.679 1.00 93.94 98 TYR A CA 1
ATOM 756 C C . TYR A 1 98 ? 2.312 -2.017 -5.334 1.00 93.94 98 TYR A C 1
ATOM 758 O O . TYR A 1 98 ? 2.659 -0.844 -5.441 1.00 93.94 98 TYR A O 1
ATOM 766 N N . LEU A 1 99 ? 3.132 -2.966 -4.892 1.00 92.38 99 LEU A N 1
ATOM 767 C CA . LEU A 1 99 ? 4.481 -2.688 -4.409 1.00 92.38 99 LEU A CA 1
ATOM 768 C C . LEU A 1 99 ? 5.519 -3.294 -5.353 1.00 92.38 99 LEU A C 1
ATOM 770 O O . LEU A 1 99 ? 5.456 -4.481 -5.676 1.00 92.38 99 LEU A O 1
ATOM 774 N N . ARG A 1 100 ? 6.499 -2.489 -5.758 1.00 91.19 100 ARG A N 1
ATOM 775 C CA . ARG A 1 100 ? 7.713 -2.970 -6.413 1.00 91.19 100 ARG A CA 1
ATOM 776 C C . ARG A 1 100 ? 8.646 -3.570 -5.361 1.00 91.19 100 ARG A C 1
ATOM 778 O O . ARG A 1 100 ? 8.807 -3.023 -4.272 1.00 91.19 100 ARG A O 1
ATOM 785 N N . ALA A 1 101 ? 9.301 -4.680 -5.687 1.00 87.19 101 ALA A N 1
ATOM 786 C CA . ALA A 1 101 ? 10.303 -5.261 -4.802 1.00 87.19 101 ALA A CA 1
ATOM 787 C C . ALA A 1 101 ? 11.438 -4.255 -4.519 1.00 87.19 101 ALA A C 1
ATOM 789 O O . ALA A 1 101 ? 11.958 -3.614 -5.430 1.00 87.19 101 ALA A O 1
ATOM 790 N N . GLY A 1 102 ? 11.796 -4.111 -3.241 1.00 83.06 102 GLY A N 1
ATOM 791 C CA . GLY A 1 102 ? 12.825 -3.174 -2.784 1.00 83.06 102 GLY A CA 1
ATOM 792 C C . GLY A 1 102 ? 12.360 -1.724 -2.601 1.00 83.06 102 GLY A C 1
ATOM 793 O O . GLY A 1 102 ? 13.140 -0.917 -2.100 1.00 83.06 102 GLY A O 1
ATOM 794 N N . GLU A 1 103 ? 11.117 -1.382 -2.957 1.00 87.81 103 GLU A N 1
ATOM 795 C CA . GLU A 1 103 ? 10.529 -0.069 -2.677 1.00 87.81 103 GLU A CA 1
ATOM 796 C C . GLU A 1 103 ? 9.636 -0.094 -1.434 1.00 87.81 103 GLU A C 1
ATOM 798 O O . GLU A 1 103 ? 8.989 -1.092 -1.117 1.00 87.81 103 GLU A O 1
ATOM 803 N N . THR A 1 104 ? 9.570 1.046 -0.749 1.00 90.38 104 THR A N 1
ATOM 804 C CA . THR A 1 104 ? 8.709 1.248 0.419 1.00 90.38 104 THR A CA 1
ATOM 805 C C . THR A 1 104 ? 7.586 2.212 0.067 1.00 90.38 104 THR A C 1
ATOM 807 O O . THR A 1 104 ? 7.829 3.261 -0.528 1.00 90.38 104 THR A O 1
ATOM 810 N N . GLN A 1 105 ? 6.365 1.884 0.489 1.00 92.62 105 GLN A N 1
ATOM 811 C CA . GLN A 1 105 ? 5.204 2.767 0.404 1.00 92.62 105 GLN A CA 1
ATOM 812 C C . GLN A 1 105 ? 4.708 3.135 1.800 1.00 92.62 105 GLN A C 1
ATOM 814 O O . GLN A 1 105 ? 4.539 2.270 2.658 1.00 92.62 105 GLN A O 1
ATOM 819 N N . SER A 1 106 ? 4.470 4.428 2.017 1.00 93.06 106 SER A N 1
ATOM 820 C CA . SER A 1 106 ? 4.014 4.960 3.302 1.00 93.06 106 SER A CA 1
ATOM 821 C C . SER A 1 106 ? 2.538 5.318 3.223 1.00 93.06 106 SER A C 1
ATOM 823 O O . SER A 1 106 ? 2.150 6.198 2.457 1.00 93.06 106 SER A O 1
ATOM 825 N N . LEU A 1 107 ? 1.723 4.667 4.051 1.00 92.94 107 LEU A N 1
ATOM 826 C CA . LEU A 1 107 ? 0.300 4.964 4.194 1.00 92.94 107 LEU A CA 1
ATOM 827 C C . LEU A 1 107 ? 0.092 5.818 5.443 1.00 92.94 107 LEU A C 1
ATOM 829 O O . LEU A 1 107 ? 0.588 5.479 6.518 1.00 92.94 107 LEU A O 1
ATOM 833 N N . ARG A 1 108 ? -0.639 6.925 5.316 1.00 92.12 108 ARG A N 1
ATOM 834 C CA . ARG A 1 108 ? -1.029 7.747 6.465 1.00 92.12 108 ARG A CA 1
ATOM 835 C C . ARG A 1 108 ? -2.456 7.412 6.848 1.00 92.12 108 ARG A C 1
ATOM 837 O O . ARG A 1 108 ? -3.368 7.627 6.063 1.00 92.12 108 ARG A O 1
ATOM 844 N N . VAL A 1 109 ? -2.623 6.909 8.065 1.00 93.69 109 VAL A N 1
ATOM 845 C CA . VAL A 1 109 ? -3.928 6.582 8.632 1.00 93.69 109 VAL A CA 1
ATOM 846 C C . VAL A 1 109 ? -4.099 7.378 9.911 1.00 93.69 109 VAL A C 1
ATOM 848 O O . VAL A 1 109 ? -3.320 7.244 10.853 1.00 93.69 109 VAL A O 1
ATOM 851 N N . SER A 1 110 ? -5.117 8.224 9.940 1.00 93.62 110 SER A N 1
ATOM 852 C CA . SER A 1 110 ? -5.567 8.897 11.152 1.00 93.62 110 SER A CA 1
ATOM 853 C C . SER A 1 110 ? -6.620 8.053 11.854 1.00 93.62 110 SER A C 1
ATOM 855 O O . SER A 1 110 ? -7.550 7.556 11.210 1.00 93.62 110 SER A O 1
ATOM 857 N N . VAL A 1 111 ? -6.466 7.929 13.172 1.00 93.00 111 VAL A N 1
ATOM 858 C CA . VAL A 1 111 ? -7.395 7.239 14.065 1.00 93.00 111 VAL A CA 1
ATOM 859 C C . VAL A 1 111 ? -7.821 8.207 15.161 1.00 93.00 111 VAL A C 1
ATOM 861 O O . VAL A 1 111 ? -6.982 8.917 15.719 1.00 93.00 111 VAL A O 1
ATOM 864 N N . ARG A 1 112 ? -9.116 8.248 15.468 1.00 90.44 112 ARG A N 1
ATOM 865 C CA . ARG A 1 112 ? -9.683 9.061 16.543 1.00 90.44 112 ARG A CA 1
ATOM 866 C C . ARG A 1 112 ? -10.732 8.253 17.312 1.00 90.44 112 ARG A C 1
ATOM 868 O O . ARG A 1 112 ? -11.644 7.735 16.676 1.00 90.44 112 ARG A O 1
ATOM 875 N N . PRO A 1 113 ? -10.668 8.198 18.652 1.00 83.69 113 PRO A N 1
ATOM 876 C CA . PRO A 1 113 ? -11.744 7.624 19.456 1.00 83.69 113 PRO A CA 1
ATOM 877 C C . PRO A 1 113 ? -13.049 8.410 19.266 1.00 83.69 113 PRO A C 1
ATOM 879 O O . PRO A 1 113 ? -13.028 9.643 19.243 1.00 83.69 113 PRO A O 1
ATOM 882 N N . VAL A 1 114 ? -14.186 7.720 19.173 1.00 82.31 114 VAL A N 1
ATOM 883 C CA . VAL A 1 114 ? -15.503 8.370 19.310 1.00 82.31 114 VAL A CA 1
ATOM 884 C C . VAL A 1 114 ? -15.899 8.419 20.784 1.00 82.31 114 VAL A C 1
ATOM 886 O O . VAL A 1 114 ? -15.545 7.528 21.551 1.00 82.31 114 VAL A O 1
ATOM 889 N N . LEU A 1 115 ? -16.610 9.476 21.185 1.00 77.38 115 LEU A N 1
ATOM 890 C CA . LEU A 1 115 ? -16.962 9.725 22.590 1.00 77.38 115 LEU A CA 1
ATOM 891 C C . LEU A 1 115 ? -17.933 8.679 23.164 1.00 77.38 115 LEU A C 1
ATOM 893 O O . LEU A 1 115 ? -17.804 8.313 24.324 1.00 77.38 115 LEU A O 1
ATOM 897 N N . ASN A 1 116 ? -18.864 8.180 22.347 1.00 78.19 116 ASN A N 1
ATOM 898 C CA . ASN A 1 116 ? -19.922 7.260 22.767 1.00 78.19 116 ASN A CA 1
ATOM 899 C C . ASN A 1 116 ? -19.800 5.941 21.993 1.00 78.19 116 ASN A C 1
ATOM 901 O O . ASN A 1 116 ? -20.495 5.729 21.002 1.00 78.19 116 ASN A O 1
ATOM 905 N N . PHE A 1 117 ? -18.868 5.084 22.406 1.00 81.88 117 PHE A N 1
ATOM 906 C CA . PHE A 1 117 ? -18.663 3.760 21.814 1.00 81.88 117 PHE A CA 1
ATOM 907 C C . PHE A 1 117 ? -19.307 2.679 22.699 1.00 81.88 117 PHE A C 1
ATOM 909 O O . PHE A 1 117 ? -19.208 2.800 23.922 1.00 81.88 117 PHE A O 1
ATOM 916 N N . PRO A 1 118 ? -19.966 1.646 22.133 1.00 86.44 118 PRO A N 1
ATOM 917 C CA . PRO A 1 118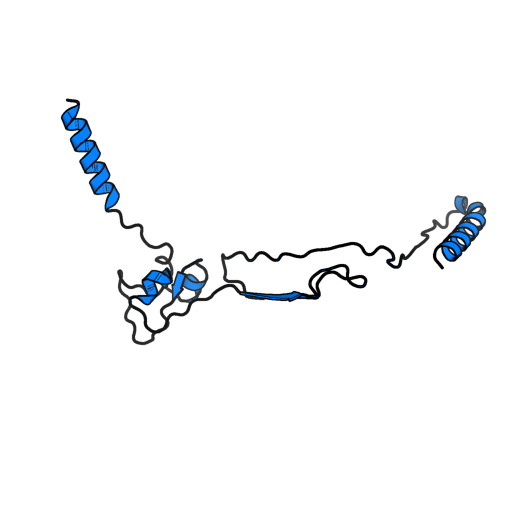 ? -20.553 0.570 22.926 1.00 86.44 118 PRO A CA 1
ATOM 918 C C . PRO A 1 118 ? -19.481 -0.143 23.757 1.00 86.44 118 PRO A C 1
ATOM 920 O O . PRO A 1 118 ? -18.364 -0.369 23.291 1.00 86.44 118 PRO A O 1
ATOM 923 N N . ILE A 1 119 ? -19.830 -0.485 24.995 1.00 86.06 119 ILE A N 1
ATOM 924 C CA . ILE A 1 119 ? -18.954 -1.199 25.924 1.00 86.06 119 ILE A CA 1
ATOM 925 C C . ILE A 1 119 ? -19.617 -2.524 26.276 1.00 86.06 119 ILE A C 1
ATOM 927 O O . ILE A 1 119 ? -20.783 -2.546 26.666 1.00 86.06 119 ILE A O 1
ATOM 931 N N . ASP A 1 120 ? -18.840 -3.601 26.208 1.00 88.25 120 ASP A N 1
ATOM 932 C CA . ASP A 1 120 ? -19.248 -4.924 26.664 1.00 88.25 120 ASP A CA 1
ATOM 933 C C . ASP A 1 120 ? -18.557 -5.250 27.995 1.00 88.25 120 ASP A C 1
ATOM 935 O O . ASP A 1 120 ? -17.328 -5.206 28.099 1.00 88.25 120 ASP A O 1
ATOM 939 N N . PHE A 1 121 ? -19.338 -5.603 29.017 1.00 86.44 121 PHE A N 1
ATOM 940 C CA . PHE A 1 121 ? -18.830 -6.032 30.322 1.00 86.44 121 PHE A CA 1
ATOM 941 C C . PHE A 1 121 ? -19.083 -7.525 30.539 1.00 86.44 121 PHE A C 1
ATOM 943 O O . PHE A 1 121 ? -20.206 -8.000 30.384 1.00 86.44 121 PHE A O 1
ATOM 950 N N . TYR A 1 122 ? -18.050 -8.250 30.977 1.00 88.88 122 TYR A N 1
ATOM 951 C CA . TYR A 1 122 ? -18.146 -9.657 31.364 1.00 88.88 122 TYR A CA 1
ATOM 952 C C . TYR A 1 122 ? -17.653 -9.836 32.798 1.00 88.88 122 TYR A C 1
ATOM 954 O O . TYR A 1 122 ? -16.498 -9.546 33.109 1.00 88.88 122 TYR A O 1
ATOM 962 N N . PHE A 1 123 ? -18.523 -10.347 33.667 1.00 85.69 123 PHE A N 1
ATOM 963 C CA . PHE A 1 123 ? -18.148 -10.748 35.019 1.00 85.69 123 PHE A CA 1
ATOM 964 C C . PHE A 1 123 ? -17.707 -12.208 34.993 1.00 85.69 123 PHE A C 1
ATOM 966 O O . PHE A 1 123 ? -18.530 -13.112 34.859 1.00 85.69 123 PHE A O 1
ATOM 973 N N . LEU A 1 124 ? -16.400 -12.434 35.101 1.00 88.56 124 LEU A N 1
ATOM 974 C CA . LEU A 1 124 ? -15.847 -13.767 35.305 1.00 88.56 124 LEU A CA 1
ATOM 975 C C . LEU A 1 124 ? -15.713 -13.997 36.808 1.00 88.56 124 LEU A C 1
ATOM 977 O O . LEU A 1 124 ? -14.937 -13.312 37.471 1.00 88.56 124 LEU A O 1
ATOM 981 N N . LEU A 1 125 ? -16.507 -14.928 37.332 1.00 87.50 125 LEU A N 1
ATOM 982 C CA . LEU A 1 125 ? -16.559 -15.253 38.754 1.00 87.50 125 LEU A CA 1
ATOM 983 C C . LEU A 1 125 ? -15.985 -16.646 38.988 1.00 87.50 125 LEU A C 1
ATOM 985 O O . LEU A 1 125 ? -16.254 -17.569 38.218 1.00 87.50 125 LEU A O 1
ATOM 989 N N . ASP A 1 126 ? -15.211 -16.784 40.059 1.00 87.44 126 ASP A N 1
ATOM 990 C CA . ASP A 1 126 ? -14.794 -18.089 40.559 1.00 87.44 126 ASP A CA 1
ATOM 991 C C . ASP A 1 126 ? -15.973 -18.778 41.271 1.00 87.44 126 ASP A C 1
ATOM 993 O O . ASP A 1 126 ? -16.754 -18.124 41.962 1.00 87.44 126 ASP A O 1
ATOM 997 N N . SER A 1 127 ? -16.115 -20.095 41.105 1.00 81.88 127 SER A N 1
ATOM 998 C CA . SER A 1 127 ? -17.204 -20.892 41.692 1.00 81.88 127 SER A CA 1
ATOM 999 C C . SER A 1 127 ? -16.866 -21.425 43.090 1.00 81.88 127 SER A C 1
ATOM 1001 O O . SER A 1 127 ? -17.422 -22.435 43.525 1.00 81.88 127 SER A O 1
ATOM 1003 N N . SER A 1 128 ? -15.889 -20.823 43.764 1.00 89.06 128 SER A N 1
ATOM 1004 C CA . SER A 1 128 ? -15.450 -21.229 45.094 1.00 89.06 128 SER A CA 1
ATOM 1005 C C . SER A 1 128 ? -16.444 -20.787 46.172 1.00 89.06 128 SER A C 1
ATOM 1007 O O . SER A 1 128 ? -17.071 -19.734 46.076 1.00 89.06 128 SER A O 1
ATOM 1009 N N . SER A 1 129 ? -16.561 -21.573 47.250 1.00 84.44 129 SER A N 1
ATOM 1010 C CA . SER A 1 129 ? -17.476 -21.271 48.365 1.00 84.44 129 SER A CA 1
ATOM 1011 C C . SER A 1 129 ? -17.183 -19.947 49.078 1.00 84.44 129 SER A C 1
ATOM 1013 O O . SER A 1 129 ?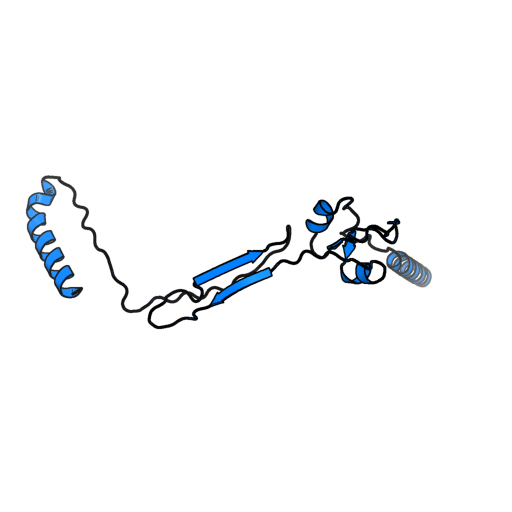 -18.049 -19.442 49.778 1.00 84.44 129 SER A O 1
ATOM 1015 N N . SER A 1 130 ? -15.991 -19.368 48.907 1.00 84.62 130 SER A N 1
ATOM 1016 C CA . SER A 1 130 ? -15.655 -18.042 49.440 1.00 84.62 130 SER A CA 1
ATOM 1017 C C . SER A 1 130 ? -16.394 -16.895 48.752 1.00 84.62 130 SER A C 1
ATOM 1019 O O . SER A 1 130 ? -16.410 -15.803 49.302 1.00 84.62 130 SER A O 1
ATOM 1021 N N . LEU A 1 131 ? -16.970 -17.121 47.566 1.00 85.94 131 LEU A N 1
ATOM 1022 C CA . LEU A 1 131 ? -17.694 -16.096 46.813 1.00 85.94 131 LEU A CA 1
ATOM 1023 C C . LEU A 1 131 ? -19.214 -16.142 47.027 1.00 85.94 131 LEU A C 1
ATOM 1025 O O . LEU A 1 131 ? -19.911 -15.269 46.517 1.00 85.94 131 LEU A O 1
ATOM 1029 N N . GLU A 1 132 ? -19.727 -17.145 47.749 1.00 85.12 132 GLU A N 1
ATOM 1030 C CA . GLU A 1 132 ? -21.167 -17.392 47.919 1.00 85.12 132 GLU A CA 1
ATOM 1031 C C . GLU A 1 132 ? -21.893 -16.155 48.469 1.00 85.12 132 GLU A C 1
ATOM 1033 O O . GLU A 1 132 ? -22.886 -15.706 47.894 1.00 85.12 132 GLU A O 1
ATOM 1038 N N . ASP A 1 133 ? -21.331 -15.540 49.511 1.00 87.50 133 ASP A N 1
ATOM 1039 C CA . ASP A 1 133 ? -21.916 -14.371 50.175 1.00 87.50 133 ASP A CA 1
ATOM 1040 C C . ASP A 1 133 ? -21.797 -13.086 49.326 1.00 87.50 133 ASP A C 1
ATOM 1042 O O . ASP A 1 133 ? -22.586 -12.149 49.474 1.00 87.50 133 ASP A O 1
ATOM 1046 N N . ASP A 1 134 ? -20.843 -13.038 48.390 1.00 88.81 134 ASP A N 1
ATOM 1047 C CA . ASP A 1 134 ? -20.580 -11.876 47.534 1.00 88.81 134 ASP A CA 1
ATOM 1048 C C . ASP A 1 134 ? -21.420 -11.872 46.247 1.00 88.81 134 ASP A C 1
ATOM 1050 O O . ASP A 1 134 ? -21.583 -10.820 45.613 1.00 88.81 134 ASP A O 1
ATOM 1054 N N . LEU A 1 135 ? -22.011 -13.012 45.862 1.00 89.50 135 LEU A N 1
ATOM 1055 C CA . LEU A 1 135 ? -22.827 -13.137 44.647 1.00 89.50 135 LEU A CA 1
ATOM 1056 C C . LEU A 1 135 ? -23.984 -12.133 44.615 1.00 89.50 135 LEU A C 1
ATOM 1058 O O . LEU A 1 135 ? -24.311 -11.591 43.556 1.00 89.50 135 LEU A O 1
ATOM 1062 N N . GLU A 1 136 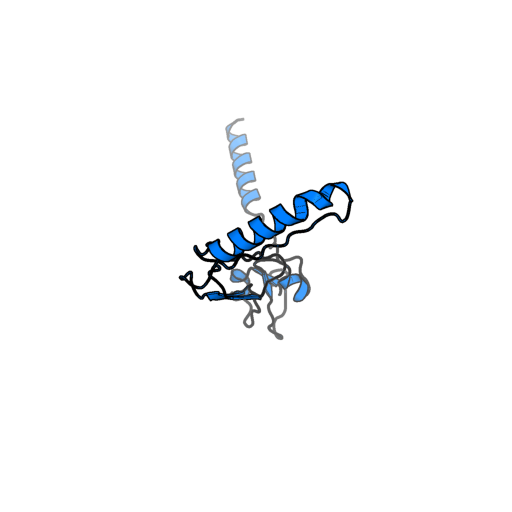? -24.607 -11.864 45.760 1.00 88.62 136 GLU A N 1
ATOM 1063 C CA . GLU A 1 136 ? -25.728 -10.929 45.850 1.00 88.62 136 GLU A CA 1
ATOM 1064 C C . GLU A 1 136 ? -25.282 -9.474 45.628 1.00 88.62 136 GLU A C 1
ATOM 1066 O O . GLU A 1 136 ? -25.926 -8.726 44.884 1.00 88.62 136 GLU A O 1
ATOM 1071 N N . ASN A 1 137 ? -24.113 -9.099 46.154 1.00 90.44 137 ASN A N 1
ATOM 1072 C CA . ASN A 1 137 ? -23.505 -7.793 45.898 1.00 90.44 137 ASN A CA 1
ATOM 1073 C C . ASN A 1 137 ? -23.106 -7.628 44.429 1.00 90.44 137 ASN A C 1
ATOM 1075 O O . ASN A 1 137 ? -23.366 -6.579 43.835 1.00 90.44 137 ASN A O 1
ATOM 1079 N N . ILE A 1 138 ? -22.522 -8.660 43.820 1.00 90.62 138 ILE A N 1
ATOM 1080 C CA . ILE A 1 138 ? -22.106 -8.634 42.412 1.00 90.62 138 ILE A CA 1
ATOM 1081 C C . ILE A 1 138 ? -23.321 -8.500 41.488 1.00 90.62 138 ILE A C 1
ATOM 1083 O O . ILE A 1 138 ? -23.292 -7.702 40.549 1.00 90.62 138 ILE A O 1
ATOM 1087 N N . ARG A 1 139 ? -24.424 -9.203 41.782 1.00 88.69 139 ARG A N 1
ATOM 1088 C CA . ARG A 1 139 ? -25.698 -9.035 41.059 1.00 88.69 139 ARG A CA 1
ATOM 1089 C C . ARG A 1 139 ? -26.207 -7.601 41.147 1.00 88.69 139 ARG A C 1
ATOM 1091 O O . ARG A 1 139 ? -26.598 -7.038 40.125 1.00 88.69 139 ARG A O 1
ATOM 1098 N N . ARG A 1 140 ? -26.174 -6.994 42.337 1.00 91.50 140 ARG A N 1
ATOM 1099 C CA . ARG A 1 140 ? -26.600 -5.602 42.531 1.00 91.50 140 ARG A CA 1
ATOM 1100 C C . ARG A 1 140 ? -25.743 -4.632 41.717 1.00 91.50 140 ARG A C 1
ATOM 1102 O O . ARG A 1 140 ? -26.286 -3.818 40.980 1.00 91.50 140 ARG A O 1
ATOM 1109 N N . ILE A 1 141 ? -24.419 -4.767 41.783 1.00 91.44 141 ILE A N 1
ATOM 1110 C CA . ILE A 1 141 ? -23.483 -3.928 41.018 1.00 91.44 141 ILE A CA 1
ATOM 1111 C C . ILE A 1 141 ? -23.704 -4.099 39.510 1.00 91.44 141 ILE A C 1
ATOM 1113 O O . ILE A 1 141 ? -23.718 -3.114 38.778 1.00 91.44 141 ILE A O 1
ATOM 1117 N N . SER A 1 142 ? -23.933 -5.328 39.041 1.00 90.00 142 SER A N 1
ATOM 1118 C CA . SER A 1 142 ? -24.239 -5.602 37.634 1.00 90.00 142 SER A CA 1
ATOM 1119 C C . SER A 1 142 ? -25.520 -4.892 37.173 1.00 90.00 142 SER A C 1
ATOM 1121 O O . SER A 1 142 ? -25.528 -4.280 36.105 1.00 90.00 142 SER A O 1
ATOM 1123 N N . GLN A 1 143 ? -26.578 -4.892 37.992 1.00 90.06 143 GLN A N 1
ATOM 1124 C CA . GLN A 1 143 ? -27.815 -4.157 37.704 1.00 90.06 143 GLN A CA 1
ATOM 1125 C C . GLN A 1 143 ? -27.613 -2.637 37.720 1.00 90.06 143 GLN A C 1
ATOM 1127 O O . GLN A 1 143 ? -28.173 -1.940 36.872 1.00 90.06 143 GLN A O 1
ATOM 1132 N N . ASP A 1 144 ? -26.818 -2.123 38.659 1.00 92.81 144 ASP A N 1
ATOM 1133 C CA . ASP A 1 144 ? -26.507 -0.695 38.758 1.00 92.81 144 ASP A CA 1
ATOM 1134 C C . ASP A 1 144 ? -25.707 -0.222 37.530 1.00 92.81 144 ASP A C 1
ATOM 1136 O O . ASP A 1 144 ? -26.059 0.787 36.916 1.00 92.81 144 ASP A O 1
ATOM 1140 N N . ILE A 1 145 ? -24.700 -0.991 37.100 1.00 89.88 145 ILE A N 1
ATOM 1141 C CA . ILE A 1 145 ? -23.922 -0.720 35.879 1.00 89.88 145 ILE A CA 1
ATOM 1142 C C . ILE A 1 145 ? -24.819 -0.788 34.640 1.00 89.88 145 ILE A C 1
ATOM 1144 O O . ILE A 1 145 ? -24.764 0.106 33.798 1.00 89.88 145 ILE A O 1
ATOM 1148 N N . SER A 1 146 ? -25.695 -1.794 34.542 1.00 87.56 146 SER A N 1
ATOM 1149 C CA . SER A 1 146 ? -26.616 -1.922 33.407 1.00 87.56 146 SER A CA 1
ATOM 1150 C C . SER A 1 146 ? -27.558 -0.724 33.270 1.00 87.56 146 SER A C 1
ATOM 1152 O O . SER A 1 146 ? -27.866 -0.351 32.144 1.00 87.56 146 SER A O 1
ATOM 1154 N N . LYS A 1 147 ? -28.015 -0.129 34.381 1.00 88.00 147 LYS A N 1
ATOM 1155 C CA . LYS A 1 147 ? -28.859 1.082 34.372 1.00 88.00 147 LYS A CA 1
ATOM 1156 C C . LYS A 1 147 ? -28.073 2.351 34.069 1.00 88.00 147 LYS A C 1
ATOM 1158 O O . LYS A 1 147 ? -28.631 3.307 33.551 1.00 88.00 147 LYS A O 1
ATOM 1163 N N . PHE A 1 148 ? -26.803 2.394 34.458 1.00 86.56 148 PHE A N 1
ATOM 1164 C CA . PHE A 1 148 ? -25.944 3.541 34.188 1.00 86.56 148 PHE A CA 1
ATOM 1165 C C . PHE A 1 148 ? -25.543 3.618 32.709 1.00 86.56 148 PHE A C 1
ATOM 1167 O O . PHE A 1 148 ? -25.380 4.709 32.171 1.00 86.56 148 PHE A O 1
ATOM 1174 N N . CYS A 1 149 ? -25.384 2.464 32.058 1.00 78.25 149 CYS A N 1
ATOM 1175 C CA . CYS A 1 149 ? -25.008 2.361 30.649 1.00 78.25 149 CYS A CA 1
ATOM 1176 C C . CYS A 1 149 ? -26.200 2.337 29.669 1.00 78.25 149 CYS A C 1
ATOM 1178 O O . CYS A 1 149 ? -25.955 2.299 28.463 1.00 78.25 149 CYS A O 1
ATOM 1180 N N . SER A 1 150 ? -27.450 2.333 30.159 1.00 67.31 150 SER A N 1
ATOM 1181 C CA . SER A 1 150 ? -28.689 2.409 29.357 1.00 67.31 150 SER A CA 1
ATOM 1182 C C . SER A 1 150 ? -29.156 3.843 29.147 1.00 67.31 150 SER A C 1
ATOM 1184 O O . SER A 1 150 ? -29.528 4.179 28.003 1.00 67.31 150 SER A O 1
#

Sequence (150 aa):
MRRTFYSGLLLVLWLASKIKAQSPCSSATTCNECYAIPNCAWCADRNFFPTKMRPRCEIRGILTSYCNVVEDIQSSTTLEENGLNSDNQISISSAKVYLRAGETQSLRVSVRPVLNFPIDFYFLLDSSSSLEDDLENIRRISQDISKFCS

Organism: Amphimedon queenslandica (NCBI:txid400682)

InterPro domains:
  IPR002369 Integrin beta subunit, VWA domain [PF00362] (116-147)
  IPR015812 Integrin beta subunit [PR01186] (27-43)
  IPR015812 Integrin beta subunit [PR01186] (89-102)
  IPR015812 Integrin beta subunit [PR01186] (117-135)
  IPR015812 Integrin beta subunit [PTHR10082] (9-147)
  IPR033760 Integrin beta N-terminal [PF17205] (24-67)
  IPR036465 von Willebrand factor A-like domain superfamily [G3DSA:3.40.50.410] (116-150)
  IPR036465 von Willebrand factor A-like domain superfamily [SSF53300] (116-148)

Radius of gyration: 33.29 Å; chains: 1; bounding box: 88×44×82 Å

Secondary structure (DSSP, 8-state):
-HHHHHHHHHHHHHHHTT--PPPGGGG--SHHHHHTSTTEEEE--TT---BTTB-SEEEHHHHTTT-SSEE----EEEEEE----SS-SBSEEEEEEE--TT--------B---SS-----------SGGGGGGHHHHHHHHHHHHHH--

Foldseek 3Di:
DVVVVVVVVVVVVVVVVPPDDDFPQLVDPDQLSLLQDPQKKAQPPPPDDADPVQHRIGRPVVNVVRGPHIGDDDKDKDWAAPQDDLPDFKRTDDMDIDDGNPDDDDDDIGGHDHPQDDDDDDDDDDPDPVCVVVVVVVVVVVVVVVVVSD

pLDDT: mean 86.51, std 9.87, range [53.19, 96.19]